Protein AF-A0AAJ5UWG8-F1 (afdb_monomer_lite)

Structure (mmCIF, N/CA/C/O backbone):
data_AF-A0AAJ5UWG8-F1
#
_entry.id   AF-A0AAJ5UWG8-F1
#
loop_
_atom_site.group_PDB
_atom_site.id
_atom_site.type_symbol
_atom_site.label_atom_id
_atom_site.label_alt_id
_atom_site.label_comp_id
_atom_site.label_asym_id
_atom_site.label_entity_id
_atom_site.label_seq_id
_atom_site.pdbx_PDB_ins_code
_atom_site.Cartn_x
_atom_site.Cartn_y
_atom_site.Cartn_z
_atom_site.occupancy
_atom_site.B_iso_or_equiv
_atom_site.auth_seq_id
_atom_site.auth_comp_id
_atom_site.auth_asym_id
_atom_site.auth_atom_id
_atom_site.pdbx_PDB_model_num
ATOM 1 N N . MET A 1 1 ? -9.756 -8.736 10.482 1.00 58.97 1 MET A N 1
ATOM 2 C CA . MET A 1 1 ? -8.750 -7.776 9.983 1.00 58.97 1 MET A CA 1
ATOM 3 C C . MET A 1 1 ? -7.885 -8.575 9.017 1.00 58.97 1 MET A C 1
ATOM 5 O O . MET A 1 1 ? -7.218 -9.482 9.486 1.00 58.97 1 MET A O 1
ATOM 9 N N . ASP A 1 2 ? -8.012 -8.349 7.702 1.00 73.00 2 ASP A N 1
ATOM 10 C CA . ASP A 1 2 ? -7.476 -9.230 6.629 1.00 73.00 2 ASP A CA 1
ATOM 11 C C . ASP A 1 2 ? -6.094 -8.814 6.085 1.00 73.00 2 ASP A C 1
ATOM 13 O O . ASP A 1 2 ? -5.640 -9.297 5.043 1.00 73.00 2 ASP A O 1
ATOM 17 N N . LEU A 1 3 ? -5.419 -7.888 6.767 1.00 79.25 3 LEU A N 1
ATOM 18 C CA . LEU A 1 3 ? -4.069 -7.455 6.418 1.00 79.25 3 LEU A CA 1
ATOM 19 C C . LEU A 1 3 ? -3.066 -7.981 7.433 1.00 79.25 3 LEU A C 1
ATOM 21 O O . LEU A 1 3 ? -3.299 -7.934 8.642 1.00 79.25 3 LEU A O 1
ATOM 25 N N . THR A 1 4 ? -1.944 -8.460 6.917 1.00 85.75 4 THR A N 1
ATOM 26 C CA . THR A 1 4 ? -0.757 -8.784 7.704 1.00 85.75 4 THR A CA 1
ATOM 27 C C . THR A 1 4 ? -0.102 -7.506 8.228 1.00 85.75 4 THR A C 1
ATOM 29 O O . THR A 1 4 ? -0.308 -6.416 7.687 1.00 85.75 4 THR A O 1
ATOM 32 N N . THR A 1 5 ? 0.710 -7.637 9.279 1.00 83.75 5 THR A N 1
ATOM 33 C CA . THR A 1 5 ? 1.498 -6.525 9.832 1.00 83.75 5 THR A CA 1
ATOM 34 C C . THR A 1 5 ? 2.337 -5.845 8.751 1.00 83.75 5 THR A C 1
ATOM 36 O O . THR A 1 5 ? 2.313 -4.626 8.637 1.00 83.75 5 THR A O 1
ATOM 39 N N . ASP A 1 6 ? 2.981 -6.630 7.891 1.00 83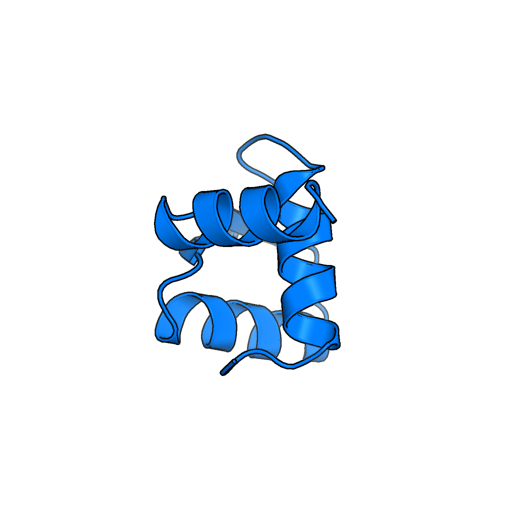.31 6 ASP A N 1
ATOM 40 C CA . ASP A 1 6 ? 3.808 -6.129 6.795 1.00 83.31 6 ASP A CA 1
ATOM 41 C C . ASP A 1 6 ? 3.014 -5.318 5.761 1.00 83.31 6 ASP A C 1
ATOM 43 O O . ASP A 1 6 ? 3.487 -4.299 5.262 1.00 83.31 6 ASP A O 1
ATOM 47 N N . GLU A 1 7 ? 1.802 -5.758 5.415 1.00 86.25 7 GLU A N 1
ATOM 48 C CA . GLU A 1 7 ? 0.933 -5.033 4.480 1.00 86.25 7 GLU A CA 1
ATOM 49 C C . GLU A 1 7 ? 0.407 -3.729 5.093 1.00 86.25 7 GLU A C 1
ATOM 51 O O . GLU A 1 7 ? 0.272 -2.727 4.391 1.00 86.25 7 GLU A O 1
ATOM 56 N N . LEU A 1 8 ? 0.135 -3.726 6.400 1.00 86.19 8 LEU A N 1
ATOM 57 C CA . LEU A 1 8 ? -0.239 -2.528 7.154 1.00 86.19 8 LEU A CA 1
ATOM 58 C C . LEU A 1 8 ? 0.915 -1.525 7.219 1.00 86.19 8 LEU A C 1
ATOM 60 O O . LEU A 1 8 ? 0.708 -0.340 6.961 1.00 86.19 8 LEU A O 1
ATOM 64 N N . GLU A 1 9 ? 2.125 -1.987 7.530 1.00 84.19 9 GLU A N 1
ATOM 65 C CA . GLU A 1 9 ? 3.330 -1.155 7.537 1.00 84.19 9 GLU A CA 1
ATOM 66 C C . GLU A 1 9 ? 3.608 -0.565 6.159 1.00 84.19 9 GLU A C 1
ATOM 68 O O . GLU A 1 9 ? 3.900 0.629 6.052 1.00 84.19 9 GLU A O 1
ATOM 73 N N . LEU A 1 10 ? 3.446 -1.367 5.103 1.00 83.38 10 LEU A N 1
ATOM 74 C CA . LEU A 1 10 ? 3.548 -0.890 3.734 1.00 83.38 10 LEU A CA 1
ATOM 75 C C . LEU A 1 10 ? 2.492 0.185 3.465 1.00 83.38 10 LEU A C 1
ATOM 77 O O . LEU A 1 10 ? 2.853 1.298 3.104 1.00 83.38 10 LEU A O 1
ATOM 81 N N . LEU A 1 11 ? 1.209 -0.077 3.717 1.00 84.44 11 LEU A N 1
ATOM 82 C CA . LEU A 1 11 ? 0.136 0.898 3.497 1.00 84.44 11 LEU A CA 1
ATOM 83 C C . LEU A 1 11 ? 0.370 2.216 4.262 1.00 84.44 11 LEU A C 1
ATOM 85 O O . LEU A 1 11 ? 0.178 3.298 3.705 1.00 84.44 11 LEU A O 1
ATOM 89 N N . LEU A 1 12 ? 0.852 2.144 5.507 1.00 83.62 12 LEU A N 1
ATOM 90 C CA . LEU A 1 12 ? 1.231 3.307 6.315 1.00 83.62 12 LEU A CA 1
ATOM 91 C C . LEU A 1 12 ? 2.425 4.065 5.725 1.00 83.62 12 LEU A C 1
ATOM 93 O O . LEU A 1 12 ? 2.418 5.300 5.698 1.00 83.62 12 LEU A O 1
ATOM 97 N N . LEU A 1 13 ? 3.449 3.344 5.262 1.00 80.44 13 LEU A N 1
ATOM 98 C CA . LEU A 1 13 ? 4.616 3.919 4.595 1.00 80.44 13 LEU A CA 1
ATOM 99 C C . LEU A 1 13 ? 4.193 4.664 3.328 1.00 80.44 13 LEU A C 1
ATOM 101 O O . LEU A 1 13 ? 4.595 5.812 3.136 1.00 80.44 13 LEU A O 1
ATOM 105 N N . LEU A 1 14 ? 3.350 4.040 2.505 1.00 79.00 14 LEU A N 1
ATOM 106 C CA . LEU A 1 14 ? 2.816 4.624 1.279 1.00 79.00 14 LEU A CA 1
ATOM 107 C C . LEU A 1 14 ? 1.959 5.863 1.574 1.00 79.00 14 LEU A C 1
ATOM 109 O O . LEU A 1 14 ? 2.105 6.875 0.898 1.00 79.00 14 LEU A O 1
ATOM 113 N N . HIS A 1 15 ? 1.123 5.831 2.616 1.00 80.75 15 HIS A N 1
ATOM 114 C CA . HIS A 1 15 ? 0.269 6.962 2.994 1.00 80.75 15 HIS A CA 1
ATOM 115 C C . HIS A 1 15 ? 1.058 8.169 3.517 1.00 80.75 15 HIS A C 1
ATOM 117 O O . HIS A 1 15 ? 0.805 9.305 3.115 1.00 80.75 15 HIS A O 1
ATOM 123 N N . LYS A 1 16 ? 2.051 7.951 4.395 1.00 75.31 16 LYS A N 1
ATOM 124 C CA . LYS A 1 16 ? 2.936 9.027 4.895 1.00 75.31 16 LYS A CA 1
ATOM 125 C C . LYS A 1 16 ? 3.705 9.706 3.766 1.00 75.31 16 LYS A C 1
ATOM 127 O O . LYS A 1 16 ? 4.090 10.869 3.859 1.00 75.31 16 LYS A O 1
ATOM 132 N N . GLN A 1 17 ? 3.936 8.964 2.697 1.00 68.31 17 GLN A N 1
ATOM 133 C CA . GLN A 1 17 ? 4.599 9.411 1.498 1.00 68.31 17 GLN A CA 1
ATOM 134 C C . GLN A 1 17 ? 3.575 9.934 0.477 1.00 68.31 17 GLN A C 1
ATOM 136 O O . GLN A 1 17 ? 3.464 9.400 -0.615 1.00 68.31 17 GLN A O 1
ATOM 141 N N . SER A 1 18 ? 2.849 11.000 0.827 1.00 52.44 18 SER A N 1
ATOM 142 C CA . SER A 1 18 ? 1.786 11.579 -0.011 1.00 52.44 18 SER A CA 1
ATOM 143 C C . SER A 1 18 ? 2.242 11.876 -1.455 1.00 52.44 18 SER A C 1
ATOM 145 O O . SER A 1 18 ? 3.286 12.505 -1.658 1.00 52.44 18 SER A O 1
ATOM 147 N N . GLY A 1 19 ? 1.457 11.428 -2.444 1.00 59.84 19 GLY A N 1
ATOM 148 C CA . GLY A 1 19 ? 1.658 11.671 -3.881 1.00 59.84 19 GLY A CA 1
ATOM 149 C C . GLY A 1 19 ? 2.040 10.438 -4.714 1.00 59.84 19 GLY A C 1
ATOM 150 O O . GLY A 1 19 ? 2.397 9.392 -4.186 1.00 59.84 19 GLY A O 1
ATOM 151 N N . GLU A 1 20 ? 1.954 10.578 -6.042 1.00 52.75 20 GLU A N 1
ATOM 152 C CA . GLU A 1 20 ? 2.380 9.587 -7.043 1.00 52.75 20 GLU A CA 1
ATOM 153 C C . GLU A 1 20 ? 3.869 9.248 -6.815 1.00 52.75 20 GLU A C 1
ATOM 155 O O . GLU A 1 20 ? 4.747 10.060 -7.116 1.00 52.75 20 GLU A O 1
ATOM 160 N N . LYS A 1 21 ? 4.184 8.086 -6.235 1.00 60.62 21 LYS A N 1
ATOM 161 C CA . LYS A 1 21 ? 5.565 7.750 -5.850 1.00 60.62 21 LYS A CA 1
ATOM 162 C C . LYS A 1 21 ? 6.037 6.462 -6.460 1.00 60.62 21 LYS A C 1
ATOM 164 O O . LYS A 1 21 ? 5.259 5.535 -6.511 1.00 60.62 21 LYS A O 1
ATOM 169 N N . THR A 1 22 ? 7.318 6.443 -6.823 1.00 56.00 22 THR A N 1
ATOM 170 C CA . THR A 1 22 ? 8.086 5.309 -7.340 1.00 56.00 22 THR A CA 1
ATOM 171 C C . THR A 1 22 ? 8.588 4.439 -6.184 1.00 56.00 22 THR A C 1
ATOM 173 O O . THR A 1 22 ? 9.491 4.854 -5.457 1.00 56.00 22 THR A O 1
ATOM 176 N N . VAL A 1 23 ? 8.036 3.237 -6.006 1.00 64.06 23 VAL A N 1
ATOM 177 C CA . VAL A 1 23 ? 8.624 2.205 -5.125 1.00 64.06 23 VAL A CA 1
ATOM 178 C C . VAL A 1 23 ? 9.571 1.334 -5.936 1.00 64.06 23 VAL A C 1
ATOM 180 O O . VAL A 1 23 ? 9.158 0.812 -6.963 1.00 64.06 23 VAL A O 1
ATOM 183 N N . PHE A 1 24 ? 10.824 1.192 -5.502 1.00 59.50 24 PHE A N 1
ATOM 184 C CA . PHE A 1 24 ? 11.820 0.372 -6.197 1.00 59.50 24 PHE A CA 1
ATOM 185 C C . PHE A 1 24 ? 11.487 -1.122 -6.106 1.00 59.50 24 PHE A C 1
ATOM 187 O O . PHE A 1 24 ? 11.064 -1.606 -5.054 1.00 59.50 24 PHE A O 1
ATOM 194 N N . GLU A 1 25 ? 11.702 -1.839 -7.211 1.00 58.56 25 GLU A N 1
ATOM 195 C CA . GLU A 1 25 ? 11.503 -3.286 -7.319 1.00 58.56 25 GLU A CA 1
ATOM 196 C C . GLU A 1 25 ? 12.376 -4.046 -6.309 1.00 58.56 25 GLU A C 1
ATOM 198 O O . GLU A 1 25 ? 13.572 -4.253 -6.502 1.00 58.56 25 GLU A O 1
ATOM 203 N N . THR A 1 26 ? 11.759 -4.510 -5.227 1.00 59.12 26 THR A N 1
ATOM 204 C CA . THR A 1 26 ? 12.210 -5.722 -4.536 1.00 59.12 26 THR A CA 1
ATOM 205 C C . THR A 1 26 ? 11.086 -6.742 -4.676 1.00 59.12 26 THR A C 1
ATOM 207 O O . THR A 1 26 ? 9.914 -6.370 -4.582 1.00 59.12 26 THR A O 1
ATOM 210 N N . MET A 1 27 ? 11.419 -8.005 -4.961 1.00 59.19 27 MET A N 1
ATOM 211 C CA . MET A 1 27 ? 10.415 -9.046 -5.242 1.00 59.19 27 MET A CA 1
ATOM 212 C C . MET A 1 27 ? 9.381 -9.164 -4.107 1.00 59.19 27 MET A C 1
ATOM 214 O O . MET A 1 27 ? 8.184 -9.215 -4.378 1.00 59.19 27 MET A O 1
ATOM 218 N N . ASP A 1 28 ? 9.828 -9.054 -2.853 1.00 68.62 28 ASP A N 1
ATOM 219 C CA . ASP A 1 28 ? 8.967 -9.115 -1.664 1.00 68.62 28 ASP A CA 1
ATOM 220 C C . ASP A 1 28 ? 7.991 -7.931 -1.543 1.00 68.62 28 ASP A C 1
ATOM 222 O O . ASP A 1 28 ? 6.902 -8.070 -0.983 1.00 68.62 28 ASP A O 1
ATOM 226 N N . LEU A 1 29 ? 8.357 -6.746 -2.047 1.00 73.12 29 LEU A N 1
ATOM 227 C CA . LEU A 1 29 ? 7.465 -5.583 -2.043 1.00 73.12 29 LEU A CA 1
ATOM 228 C C . LEU A 1 29 ? 6.393 -5.692 -3.129 1.00 73.12 29 LEU A C 1
ATOM 230 O O . LEU A 1 29 ? 5.271 -5.243 -2.900 1.00 73.12 29 LEU A O 1
ATOM 234 N N . MET A 1 30 ? 6.707 -6.305 -4.273 1.00 75.31 30 MET A N 1
ATOM 235 C CA . MET A 1 30 ? 5.770 -6.463 -5.390 1.00 75.31 30 MET A CA 1
ATOM 236 C C . MET A 1 30 ? 4.573 -7.343 -5.009 1.00 75.31 30 MET A C 1
ATOM 238 O O . MET A 1 30 ? 3.430 -6.962 -5.255 1.00 75.31 30 MET A O 1
ATOM 242 N N . GLU A 1 31 ? 4.815 -8.478 -4.346 1.00 82.62 31 GLU A N 1
ATOM 243 C CA . GLU A 1 31 ? 3.741 -9.374 -3.888 1.00 82.62 31 GLU A CA 1
ATOM 244 C C . GLU A 1 31 ? 2.803 -8.678 -2.895 1.00 82.62 31 GLU A C 1
ATOM 246 O O . GLU A 1 31 ? 1.580 -8.786 -2.994 1.00 82.62 31 GLU A O 1
ATOM 251 N N . LYS A 1 32 ? 3.365 -7.895 -1.968 1.00 83.81 32 LYS A N 1
ATOM 252 C CA . LYS A 1 32 ? 2.588 -7.114 -0.994 1.00 83.81 32 LYS A CA 1
ATOM 253 C C . LYS A 1 32 ? 1.779 -6.006 -1.672 1.00 83.81 32 LYS A C 1
ATOM 255 O O . LYS A 1 32 ? 0.646 -5.743 -1.277 1.00 83.81 32 LYS A O 1
ATOM 260 N N . PHE A 1 33 ? 2.334 -5.377 -2.705 1.00 82.25 33 PHE A N 1
ATOM 261 C CA . PHE A 1 33 ? 1.653 -4.357 -3.501 1.00 82.25 33 PHE A CA 1
ATOM 262 C C . PHE A 1 33 ? 0.461 -4.916 -4.279 1.00 82.25 33 PHE A C 1
ATOM 264 O O . PHE A 1 33 ? -0.628 -4.339 -4.226 1.00 82.25 33 PHE A O 1
ATOM 271 N N . GLU A 1 34 ? 0.647 -6.043 -4.966 1.00 83.75 34 GLU A N 1
ATOM 272 C CA . GLU A 1 34 ? -0.438 -6.734 -5.671 1.00 83.75 34 GLU A CA 1
ATOM 273 C C . GLU A 1 34 ? -1.495 -7.239 -4.681 1.00 83.75 34 GLU A C 1
ATOM 275 O O . GLU A 1 34 ? -2.682 -7.007 -4.893 1.00 83.75 34 GLU A O 1
ATOM 280 N N . SER A 1 35 ? -1.093 -7.790 -3.531 1.00 88.25 35 SER A N 1
ATOM 281 C CA . SER A 1 35 ? -2.033 -8.189 -2.473 1.00 88.25 35 SER A CA 1
ATOM 282 C C . SER A 1 35 ? -2.870 -7.007 -1.957 1.00 88.25 35 SER A C 1
ATOM 284 O O . SER A 1 35 ? -4.093 -7.101 -1.830 1.00 88.25 35 SER A O 1
ATOM 286 N N . LEU A 1 36 ? -2.252 -5.847 -1.707 1.00 87.94 36 LEU A N 1
ATOM 287 C CA . LEU A 1 36 ? -2.965 -4.632 -1.289 1.00 87.94 36 LEU A CA 1
ATOM 288 C C . LEU A 1 36 ? -3.926 -4.109 -2.366 1.00 87.94 36 LEU A C 1
ATOM 290 O O . LEU A 1 36 ? -4.982 -3.561 -2.030 1.00 87.94 36 LEU A O 1
ATOM 294 N N . LYS A 1 37 ? -3.584 -4.275 -3.644 1.00 87.50 37 LYS A N 1
ATOM 295 C CA . LYS A 1 37 ? -4.447 -3.939 -4.782 1.00 87.50 37 LYS A CA 1
ATOM 296 C C . LYS A 1 37 ? -5.628 -4.904 -4.897 1.00 87.50 37 LYS A C 1
ATOM 298 O O . LYS A 1 37 ? -6.760 -4.434 -4.985 1.00 87.50 37 LYS A O 1
ATOM 303 N N . ASP A 1 38 ? -5.400 -6.211 -4.803 1.00 88.94 38 ASP A N 1
ATOM 304 C CA . ASP A 1 38 ? -6.456 -7.235 -4.834 1.00 88.94 38 ASP A CA 1
ATOM 305 C C . ASP A 1 38 ? -7.444 -7.066 -3.676 1.00 88.94 38 ASP A C 1
ATOM 307 O O . ASP A 1 38 ? -8.659 -7.194 -3.837 1.00 88.94 38 ASP A O 1
ATOM 311 N N . LYS A 1 39 ? -6.939 -6.681 -2.501 1.00 89.00 39 LYS A N 1
ATOM 312 C CA . LYS A 1 39 ? -7.759 -6.360 -1.324 1.00 89.00 39 LYS A CA 1
ATOM 313 C C . LYS A 1 39 ? -8.444 -4.986 -1.412 1.00 89.00 39 LYS A C 1
ATOM 315 O O . LYS A 1 39 ? -9.229 -4.626 -0.523 1.00 89.00 39 LYS A O 1
ATOM 320 N N . GLY A 1 40 ? -8.170 -4.217 -2.465 1.00 88.88 40 GLY A N 1
ATOM 321 C CA . GLY A 1 40 ? -8.800 -2.934 -2.763 1.00 88.88 40 GLY A CA 1
ATOM 322 C C . GLY A 1 40 ? -8.320 -1.774 -1.895 1.00 88.88 40 GLY A C 1
ATOM 323 O O . GLY A 1 40 ? -9.063 -0.813 -1.735 1.00 88.88 40 GLY A O 1
ATOM 324 N N . TYR A 1 41 ? -7.126 -1.861 -1.302 1.00 89.06 41 TYR A N 1
ATOM 325 C CA . TYR A 1 41 ? -6.519 -0.770 -0.531 1.00 89.06 41 TYR A CA 1
ATOM 326 C C . TYR A 1 41 ? -5.696 0.176 -1.414 1.00 89.06 41 TYR A C 1
ATOM 328 O O . TYR A 1 41 ? -5.629 1.371 -1.122 1.00 89.06 41 TYR A O 1
ATOM 336 N N . ILE A 1 42 ? -5.148 -0.321 -2.524 1.00 86.94 42 ILE A N 1
ATOM 337 C CA . ILE A 1 42 ? -4.414 0.454 -3.533 1.00 86.94 42 ILE A CA 1
ATOM 338 C C . ILE A 1 42 ? -5.156 0.380 -4.873 1.00 86.94 42 ILE A C 1
ATOM 340 O O . ILE A 1 42 ? -5.668 -0.663 -5.267 1.00 86.94 42 ILE A O 1
ATOM 344 N N . CYS A 1 43 ? -5.199 1.499 -5.585 1.00 81.44 43 CYS A N 1
ATOM 345 C CA . CYS A 1 43 ? -5.694 1.637 -6.945 1.00 81.44 43 CYS A CA 1
ATOM 346 C C . CYS A 1 43 ? -4.524 1.873 -7.909 1.00 81.44 43 CYS A C 1
ATOM 348 O O . CYS A 1 43 ? -3.641 2.674 -7.615 1.00 81.44 43 CYS A O 1
ATOM 350 N N . ASN A 1 44 ? -4.585 1.244 -9.087 1.00 75.00 44 ASN A N 1
ATOM 351 C CA . ASN A 1 44 ? -3.694 1.462 -10.235 1.00 75.00 44 ASN A CA 1
ATOM 352 C C . ASN A 1 44 ? -2.193 1.440 -9.909 1.00 75.00 44 ASN A C 1
ATOM 354 O O . ASN A 1 44 ? -1.626 2.464 -9.554 1.00 75.00 44 ASN A O 1
ATOM 358 N N . ILE A 1 45 ? -1.533 0.304 -10.130 1.00 77.38 45 ILE A N 1
ATOM 359 C CA . ILE A 1 45 ? -0.070 0.194 -10.058 1.00 77.38 45 ILE A CA 1
ATOM 360 C C . ILE A 1 45 ? 0.490 0.373 -11.475 1.00 77.38 45 ILE A C 1
ATOM 362 O O . ILE A 1 45 ? 0.097 -0.347 -12.391 1.00 77.38 45 ILE A O 1
ATOM 366 N N . ILE A 1 46 ? 1.383 1.341 -11.666 1.00 78.62 46 ILE A N 1
ATOM 367 C CA . ILE A 1 46 ? 1.999 1.683 -12.952 1.00 78.62 46 ILE A CA 1
ATOM 368 C C . ILE A 1 46 ? 3.515 1.612 -12.795 1.00 78.62 46 ILE A C 1
ATOM 370 O O . ILE A 1 46 ? 4.096 2.388 -12.043 1.00 78.62 46 ILE A O 1
ATOM 374 N N . SER A 1 47 ? 4.179 0.731 -13.538 1.00 76.19 47 SER A N 1
ATOM 375 C CA . SER A 1 47 ? 5.644 0.707 -13.601 1.00 76.19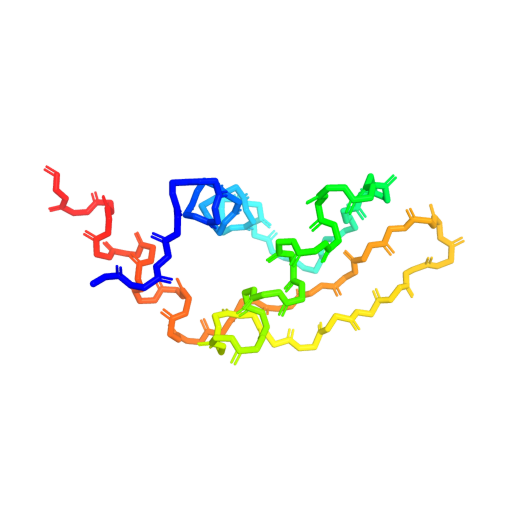 47 SER A CA 1
ATOM 376 C C . SER A 1 47 ? 6.181 1.986 -14.255 1.00 76.19 47 SER A C 1
ATOM 378 O O . SER A 1 47 ? 5.742 2.377 -15.338 1.00 76.19 47 SER A O 1
ATOM 380 N N . THR A 1 48 ? 7.152 2.634 -13.626 1.00 77.44 48 THR A N 1
ATOM 381 C CA . THR A 1 48 ? 7.875 3.782 -14.159 1.00 77.44 48 THR A CA 1
ATOM 382 C C . THR A 1 48 ? 9.094 3.323 -14.963 1.00 77.44 48 THR A C 1
ATOM 384 O O . THR A 1 48 ? 9.711 2.309 -14.635 1.00 77.44 48 THR A O 1
ATOM 387 N N . PRO A 1 49 ? 9.532 4.105 -15.968 1.00 75.12 49 PRO A N 1
ATOM 388 C CA . PRO A 1 49 ? 10.741 3.803 -16.744 1.00 75.12 49 PRO A CA 1
ATOM 389 C C . PRO A 1 49 ? 12.032 3.749 -15.912 1.00 75.12 49 PRO A C 1
ATOM 391 O O . PRO A 1 49 ? 13.059 3.283 -16.390 1.00 75.12 49 PRO A O 1
ATOM 394 N N . THR A 1 50 ? 11.995 4.260 -14.679 1.00 76.12 50 THR A N 1
ATOM 395 C CA . THR A 1 50 ? 13.129 4.318 -13.751 1.00 76.12 50 THR A CA 1
ATOM 396 C C . THR A 1 50 ? 13.219 3.096 -12.829 1.00 76.12 50 THR A C 1
ATOM 398 O O . THR A 1 50 ? 13.991 3.139 -11.876 1.00 76.12 50 THR A O 1
ATOM 401 N N . GLY A 1 51 ? 12.426 2.042 -13.063 1.00 70.38 51 GLY A N 1
ATOM 402 C CA . GLY A 1 51 ? 12.481 0.799 -12.279 1.00 70.38 51 GLY A CA 1
ATOM 403 C C . GLY A 1 51 ? 11.739 0.852 -10.941 1.00 70.38 51 GLY A C 1
ATOM 404 O O . GLY A 1 51 ? 12.178 0.257 -9.959 1.00 70.38 51 GLY A O 1
ATOM 405 N N . GLY A 1 52 ? 10.632 1.591 -10.863 1.00 75.25 52 GLY A N 1
ATOM 406 C CA . GLY A 1 52 ? 9.737 1.460 -9.714 1.00 75.25 52 GLY A CA 1
ATOM 407 C C . GLY A 1 52 ? 8.272 1.610 -10.078 1.00 75.25 52 GLY A C 1
ATOM 408 O O . GLY A 1 52 ? 7.937 1.634 -11.252 1.00 75.25 52 GLY A O 1
ATOM 409 N N . PHE A 1 53 ? 7.385 1.705 -9.094 1.00 75.06 53 PHE A N 1
ATOM 410 C CA . PHE A 1 53 ? 5.936 1.712 -9.329 1.00 75.06 53 PHE A CA 1
ATOM 411 C C . PHE A 1 53 ? 5.289 2.966 -8.804 1.00 75.06 53 PHE A C 1
ATOM 413 O O . PHE A 1 53 ? 5.505 3.265 -7.642 1.00 75.06 53 PHE A O 1
ATOM 420 N N . LYS A 1 54 ? 4.474 3.625 -9.627 1.00 77.88 54 LYS A N 1
ATOM 421 C CA . LYS A 1 54 ? 3.484 4.635 -9.253 1.00 77.88 54 LYS A CA 1
ATOM 422 C C . LYS A 1 54 ? 2.182 3.960 -8.846 1.00 77.88 54 LYS A C 1
ATOM 424 O O . LYS A 1 54 ? 1.749 3.016 -9.498 1.00 77.88 54 LYS A O 1
ATOM 429 N N . PHE A 1 55 ? 1.549 4.462 -7.797 1.00 81.00 55 PHE A N 1
ATOM 430 C CA . PHE A 1 55 ? 0.300 3.918 -7.279 1.00 81.00 55 PHE A CA 1
ATOM 431 C C . PHE A 1 55 ? -0.560 5.018 -6.655 1.00 81.00 55 PHE A C 1
ATOM 433 O O . PHE A 1 55 ? -0.042 6.067 -6.272 1.00 81.00 55 PHE A O 1
ATOM 440 N N . ASN A 1 56 ? -1.858 4.752 -6.506 1.00 83.69 56 ASN A N 1
ATOM 441 C CA . ASN A 1 56 ? -2.777 5.591 -5.740 1.00 83.69 56 ASN A CA 1
ATOM 442 C C . ASN A 1 56 ? -3.362 4.792 -4.578 1.00 83.69 56 ASN A C 1
ATOM 444 O O . ASN A 1 56 ? -3.767 3.651 -4.754 1.00 83.69 56 ASN A O 1
ATOM 448 N N . ILE A 1 57 ? -3.462 5.374 -3.387 1.00 85.62 57 ILE A N 1
ATOM 449 C CA . ILE A 1 57 ? -4.179 4.724 -2.283 1.00 85.62 57 ILE A CA 1
ATOM 450 C C . ILE A 1 57 ? -5.681 4.936 -2.496 1.00 85.62 57 ILE A C 1
ATOM 452 O O . ILE A 1 57 ? -6.122 6.039 -2.817 1.00 85.62 57 ILE A O 1
ATOM 456 N N . SER A 1 58 ? -6.465 3.871 -2.352 1.00 87.88 58 SER A N 1
ATOM 457 C CA . SER A 1 58 ? -7.929 3.942 -2.422 1.00 87.88 58 SER A CA 1
ATOM 458 C C . SER A 1 58 ? -8.515 4.670 -1.204 1.00 87.88 58 SER A C 1
ATOM 460 O O . SER A 1 58 ? -7.872 4.752 -0.158 1.00 87.88 58 SER A O 1
ATOM 462 N N . ALA A 1 59 ? -9.779 5.098 -1.282 1.00 88.06 59 ALA A N 1
A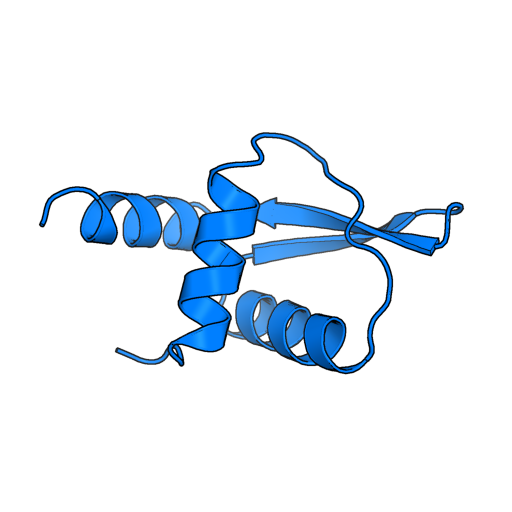TOM 463 C CA . ALA A 1 59 ? -10.501 5.615 -0.113 1.00 88.06 59 ALA A CA 1
ATOM 464 C C . ALA A 1 59 ? -10.476 4.621 1.066 1.00 88.06 59 ALA A C 1
ATOM 466 O O . ALA A 1 59 ? -10.152 5.002 2.182 1.00 88.06 59 ALA A O 1
ATOM 467 N N . LYS A 1 60 ? -10.661 3.322 0.787 1.00 89.06 60 LYS A N 1
ATOM 468 C CA . LYS A 1 60 ? -10.587 2.241 1.784 1.00 89.06 60 LYS A CA 1
ATOM 469 C C . LYS A 1 60 ? -9.220 2.161 2.477 1.00 89.06 60 LYS A C 1
ATOM 471 O O . LYS A 1 60 ? -9.142 1.878 3.668 1.00 89.06 60 LYS A O 1
ATOM 476 N N . GLY A 1 61 ? -8.137 2.373 1.729 1.00 88.06 61 GLY A N 1
ATOM 477 C CA . GLY A 1 61 ? -6.776 2.416 2.271 1.00 88.06 61 GLY A CA 1
ATOM 478 C C . GLY A 1 61 ? -6.535 3.636 3.151 1.00 88.06 61 GLY A C 1
ATOM 479 O O . GLY A 1 61 ? -5.919 3.508 4.205 1.00 88.06 61 GLY A O 1
ATOM 480 N N . ILE A 1 62 ? -7.055 4.794 2.746 1.00 87.88 62 ILE A N 1
ATOM 481 C CA . ILE A 1 62 ? -6.960 6.039 3.517 1.00 87.88 62 ILE A CA 1
ATOM 482 C C . ILE A 1 62 ? -7.753 5.922 4.823 1.00 87.88 62 ILE A C 1
ATOM 484 O O . ILE A 1 62 ? -7.206 6.221 5.883 1.00 87.88 62 ILE A O 1
ATOM 488 N N . ASP A 1 63 ? -8.993 5.431 4.760 1.00 88.81 63 ASP A N 1
ATOM 489 C CA . ASP A 1 63 ? -9.860 5.247 5.929 1.00 88.81 63 ASP A CA 1
ATOM 490 C C . ASP A 1 63 ? -9.205 4.318 6.956 1.00 88.81 63 ASP A C 1
ATOM 492 O O . ASP A 1 63 ? -9.083 4.671 8.128 1.00 88.81 63 ASP A O 1
ATOM 496 N N . LEU A 1 64 ? -8.674 3.178 6.502 1.00 87.56 64 LEU A N 1
ATOM 497 C CA . LEU A 1 64 ? -7.969 2.240 7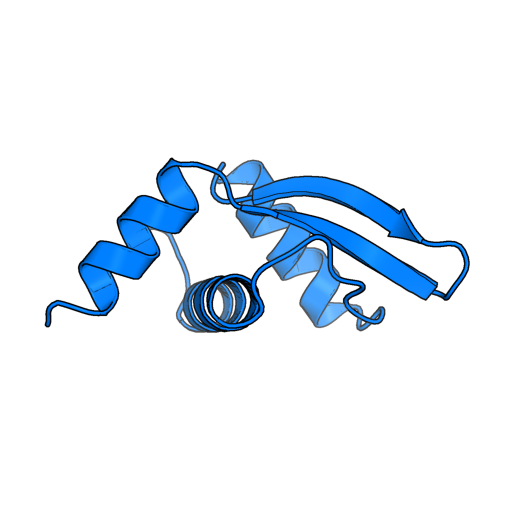.371 1.00 87.56 64 LEU A CA 1
ATOM 498 C C . LEU A 1 64 ? -6.742 2.879 8.038 1.00 87.56 64 LEU A C 1
ATOM 500 O O . LEU A 1 64 ? -6.497 2.672 9.226 1.00 87.56 64 LEU A O 1
ATOM 504 N N . VAL A 1 65 ? -5.948 3.650 7.291 1.00 85.81 65 VAL A N 1
ATOM 505 C CA . VAL A 1 65 ? -4.792 4.351 7.865 1.00 85.81 65 VAL A CA 1
ATOM 506 C C . VAL A 1 65 ? -5.238 5.380 8.907 1.00 85.81 65 VAL A C 1
ATOM 508 O O . VAL A 1 65 ? -4.617 5.474 9.968 1.00 85.81 65 VAL A O 1
ATOM 511 N N . ALA A 1 66 ? -6.329 6.103 8.656 1.00 85.62 66 ALA A N 1
ATOM 512 C CA . ALA A 1 66 ? -6.893 7.057 9.604 1.00 85.62 66 ALA A CA 1
ATOM 513 C C . ALA A 1 66 ? -7.409 6.379 10.889 1.00 85.62 66 ALA A C 1
ATOM 515 O O . ALA A 1 66 ? -7.207 6.911 11.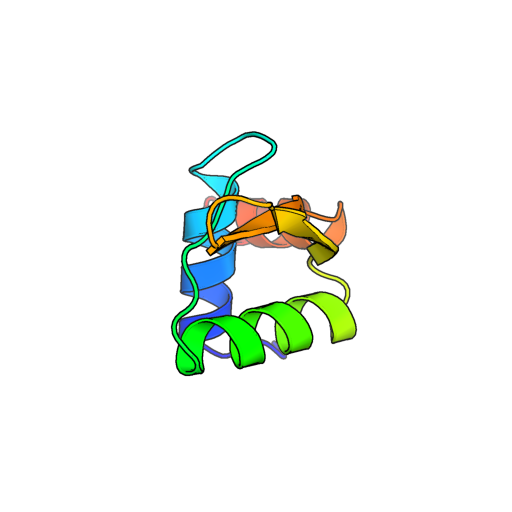985 1.00 85.62 66 ALA A O 1
ATOM 516 N N . GLU A 1 67 ? -8.017 5.193 10.790 1.00 86.00 67 GLU A N 1
ATOM 517 C CA . GLU A 1 67 ? -8.426 4.391 11.952 1.00 86.00 67 GLU A CA 1
ATOM 518 C C . GLU A 1 67 ? -7.228 3.963 12.814 1.00 86.00 67 GLU A C 1
ATOM 520 O O . GLU A 1 67 ? -7.311 3.962 14.043 1.00 86.00 67 GLU A O 1
ATOM 525 N N . LEU A 1 68 ? -6.095 3.630 12.189 1.00 81.38 68 LEU A N 1
ATOM 526 C CA . LEU A 1 68 ? -4.881 3.196 12.890 1.00 81.38 68 LEU A CA 1
ATOM 527 C C . LEU A 1 68 ? -4.158 4.335 13.621 1.00 81.38 68 LEU A C 1
ATOM 529 O O . LEU A 1 68 ? -3.465 4.069 14.598 1.00 81.38 68 LEU A O 1
ATOM 533 N N . GLN A 1 69 ? -4.295 5.583 13.163 1.00 71.94 69 GLN A N 1
ATOM 534 C CA . GLN A 1 69 ? -3.654 6.756 13.778 1.00 71.94 69 GLN A CA 1
ATOM 535 C C . GLN A 1 69 ? -4.436 7.349 14.961 1.00 71.94 69 GLN A C 1
ATOM 537 O O . GLN A 1 69 ? -3.874 8.140 15.713 1.00 71.94 69 GLN A O 1
ATOM 542 N N . ASN A 1 70 ? -5.710 6.984 15.124 1.00 64.81 70 ASN A N 1
ATOM 543 C CA . ASN A 1 70 ? -6.586 7.476 16.196 1.00 64.81 70 A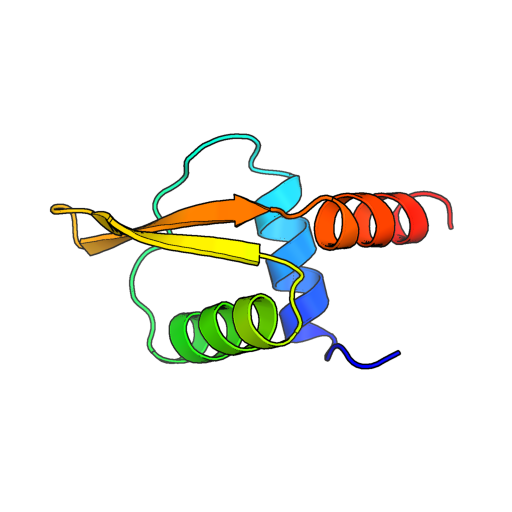SN A CA 1
ATOM 544 C C . ASN A 1 70 ? -6.669 6.531 17.416 1.00 64.81 70 ASN A C 1
ATOM 546 O O . ASN A 1 70 ? -7.580 6.668 18.235 1.00 64.81 70 ASN A O 1
ATOM 550 N N . LYS A 1 71 ? -5.740 5.577 17.544 1.00 52.47 71 LYS A N 1
ATOM 551 C CA . LYS A 1 71 ? -5.550 4.735 18.737 1.00 52.47 71 LYS A CA 1
ATOM 552 C C . LYS A 1 71 ? -4.320 5.172 19.517 1.00 52.47 71 LYS A C 1
ATOM 554 O O . LYS A 1 71 ? -4.394 5.095 20.762 1.00 52.47 71 LYS A O 1
#

pLDDT: mean 77.54, std 10.61, range [52.44, 89.06]

Sequence (71 aa):
MDLTTDELELLLLLHKQSGEKTVFETMDLMEKFESLKDKGYICNIISTPTGGFKFNISAKGIDLVAELQNK

Radius of gyration: 11.58 Å; chains: 1; bounding box: 24×21×36 Å

Organism: NCBI:txid2998077

Foldseek 3Di:
DPDDPVLLVVLLVVVVVPDFDFDADDPVVVVSVVVCVVVPQKDDWDQDPVHGTTTHGGPVSVVVSVVVVVD

Secondary structure (DSSP, 8-state):
----HHHHHHHHHHHHS-SS--EE--HHHHHHHHHHHHTTSEEEEEEETTTEEEEEE-HHHHHHHHHHHT-